Protein AF-A0A7K2QI35-F1 (afdb_monomer)

Structure (mmCIF, N/CA/C/O backbone):
data_AF-A0A7K2QI35-F1
#
_entry.id   AF-A0A7K2QI35-F1
#
loop_
_atom_site.group_PDB
_atom_site.id
_atom_site.type_symbol
_atom_site.label_atom_id
_atom_site.label_alt_id
_atom_site.label_comp_id
_atom_site.label_asym_id
_atom_site.label_entity_id
_atom_site.label_seq_id
_atom_site.pdbx_PDB_ins_code
_atom_site.Cartn_x
_atom_site.Cartn_y
_atom_site.Cartn_z
_atom_site.occupancy
_atom_site.B_iso_or_equiv
_atom_site.auth_seq_id
_atom_site.auth_comp_id
_atom_site.auth_asym_id
_atom_site.auth_atom_id
_atom_site.pdbx_PDB_model_num
ATOM 1 N N . ARG A 1 1 ? -17.166 5.930 4.958 1.00 72.56 1 ARG A N 1
ATOM 2 C CA . ARG A 1 1 ? -16.180 5.174 4.146 1.00 72.56 1 ARG A CA 1
ATOM 3 C C . ARG A 1 1 ? -14.847 5.907 4.261 1.00 72.56 1 ARG A C 1
ATOM 5 O O . ARG A 1 1 ? -14.877 7.123 4.135 1.00 72.56 1 ARG A O 1
ATOM 12 N N . GLY A 1 2 ? -13.753 5.217 4.594 1.00 95.38 2 GLY A N 1
ATOM 13 C CA . GLY A 1 2 ? -12.431 5.829 4.819 1.00 95.38 2 GLY A CA 1
ATOM 14 C C . GLY A 1 2 ? -11.487 5.692 3.622 1.00 95.38 2 GLY A C 1
ATOM 15 O O . GLY A 1 2 ? -11.818 5.022 2.645 1.00 95.38 2 GLY A O 1
ATOM 16 N N . VAL A 1 3 ? -10.321 6.324 3.708 1.00 98.38 3 VAL A N 1
ATOM 17 C CA . VAL A 1 3 ? -9.227 6.253 2.734 1.00 98.38 3 VAL A CA 1
ATOM 18 C C . VAL A 1 3 ? -8.232 5.182 3.171 1.00 98.38 3 VAL A C 1
ATOM 20 O O . VAL A 1 3 ? -7.766 5.218 4.309 1.00 98.38 3 VAL A O 1
ATOM 23 N N . VAL A 1 4 ? -7.880 4.262 2.274 1.00 98.50 4 VAL A N 1
ATOM 24 C CA . VAL A 1 4 ? -6.802 3.287 2.506 1.00 98.50 4 VAL A CA 1
ATOM 25 C 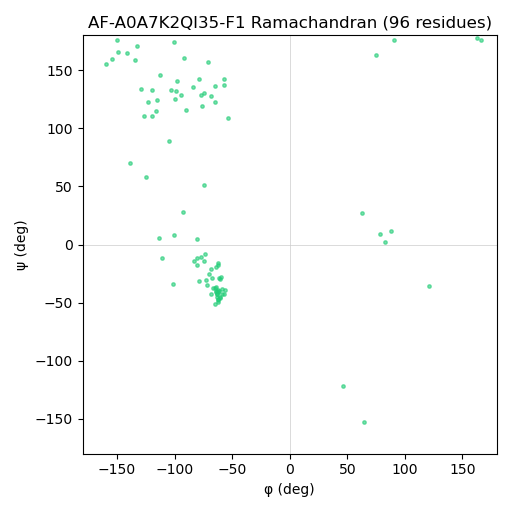C . VAL A 1 4 ? -5.535 3.766 1.804 1.00 98.50 4 VAL A C 1
ATOM 27 O O . VAL A 1 4 ? -5.556 4.039 0.603 1.00 98.50 4 VAL A O 1
ATOM 30 N N . GLY A 1 5 ? -4.444 3.882 2.555 1.00 98.62 5 GLY A N 1
ATOM 31 C CA . GLY A 1 5 ? -3.109 4.129 2.027 1.00 98.62 5 GLY A CA 1
ATOM 32 C C . GLY A 1 5 ? -2.443 2.833 1.587 1.00 98.62 5 GLY A C 1
ATOM 33 O O . GLY A 1 5 ? -2.490 1.847 2.312 1.00 98.62 5 GLY A O 1
ATOM 34 N N . ILE A 1 6 ? -1.812 2.828 0.418 1.00 98.62 6 ILE A N 1
ATOM 35 C CA . ILE A 1 6 ? -1.082 1.687 -0.133 1.00 98.62 6 ILE A CA 1
ATOM 36 C C . ILE A 1 6 ? 0.374 2.095 -0.328 1.00 98.62 6 ILE A C 1
ATOM 38 O O . ILE A 1 6 ? 0.683 2.898 -1.210 1.00 98.62 6 ILE A O 1
ATOM 42 N N . LEU A 1 7 ? 1.258 1.515 0.477 1.00 98.44 7 LEU A N 1
ATOM 43 C CA . LEU A 1 7 ? 2.706 1.616 0.358 1.00 98.44 7 LEU A CA 1
ATOM 44 C C . LEU A 1 7 ? 3.228 0.293 -0.216 1.00 98.44 7 LEU A C 1
ATOM 46 O O . LEU A 1 7 ? 3.510 -0.658 0.512 1.00 98.44 7 LEU A O 1
ATOM 50 N N . ALA A 1 8 ? 3.292 0.214 -1.543 1.00 98.31 8 ALA A N 1
ATOM 51 C CA . ALA A 1 8 ? 3.573 -1.030 -2.257 1.00 98.31 8 ALA A CA 1
ATOM 52 C C . ALA A 1 8 ? 4.314 -0.786 -3.577 1.00 98.31 8 ALA A C 1
ATOM 54 O O . ALA A 1 8 ? 4.340 0.322 -4.121 1.00 98.31 8 ALA A O 1
ATOM 55 N N . GLY A 1 9 ? 4.861 -1.862 -4.125 1.00 97.81 9 GLY A N 1
ATOM 56 C CA . GLY A 1 9 ? 5.550 -1.894 -5.400 1.00 97.81 9 GLY A CA 1
ATOM 57 C C . GLY A 1 9 ? 6.947 -1.283 -5.373 1.00 97.81 9 GLY A C 1
ATOM 58 O O . GLY A 1 9 ? 7.343 -0.520 -4.488 1.00 97.81 9 GLY A O 1
ATOM 59 N N . SER A 1 10 ? 7.675 -1.631 -6.422 1.00 96.50 10 SER A N 1
ATOM 60 C CA . SER A 1 10 ? 9.041 -1.219 -6.722 1.00 96.50 10 SER A CA 1
ATOM 61 C C . SER A 1 10 ? 9.221 -1.194 -8.240 1.00 96.50 10 SER A C 1
ATOM 63 O O . SER A 1 10 ? 8.323 -1.594 -8.983 1.00 96.50 10 SER A O 1
ATOM 65 N N . VAL A 1 11 ? 10.392 -0.761 -8.709 1.00 93.69 11 VAL A N 1
ATOM 66 C CA . VAL A 1 11 ? 10.747 -0.833 -10.137 1.00 93.69 11 VAL A CA 1
ATOM 67 C C . VAL A 1 11 ? 10.698 -2.277 -10.651 1.00 93.69 11 VAL A C 1
ATOM 69 O O . VAL A 1 11 ? 10.247 -2.514 -11.766 1.00 93.69 11 VAL A O 1
ATOM 72 N N . GLN A 1 12 ? 11.126 -3.246 -9.834 1.00 95.75 12 GLN A N 1
ATOM 73 C CA . GLN A 1 12 ? 11.138 -4.668 -10.197 1.00 95.75 12 GLN A CA 1
ATOM 74 C C . GLN A 1 12 ? 9.755 -5.320 -10.074 1.00 95.75 12 GLN A C 1
ATOM 76 O O . GLN A 1 12 ? 9.433 -6.221 -10.845 1.00 95.75 12 GLN A O 1
ATOM 81 N N . TYR A 1 13 ? 8.921 -4.850 -9.139 1.00 96.81 13 TYR A N 1
ATOM 82 C CA . TYR A 1 13 ? 7.612 -5.439 -8.844 1.00 96.81 13 TYR A CA 1
ATOM 83 C C . TYR A 1 13 ? 6.459 -4.418 -8.942 1.00 96.81 13 TYR A C 1
ATOM 85 O O . TYR A 1 13 ? 5.711 -4.237 -7.976 1.00 96.81 13 TYR A O 1
ATOM 93 N N . PRO A 1 14 ? 6.246 -3.749 -10.093 1.00 97.38 14 PRO A N 1
ATOM 94 C CA . P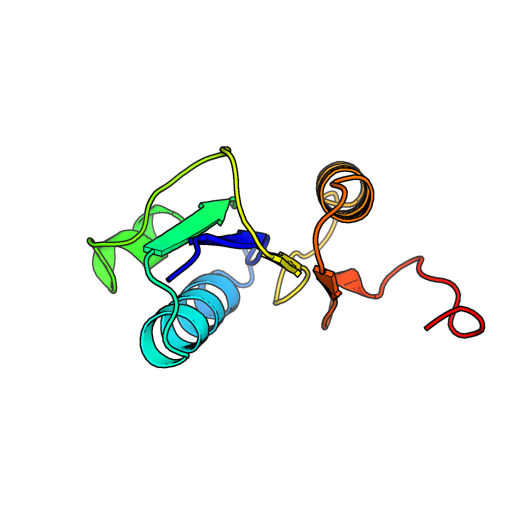RO A 1 14 ? 5.177 -2.756 -10.232 1.00 97.38 14 PRO A CA 1
ATOM 95 C C . PRO A 1 14 ? 3.779 -3.389 -10.158 1.00 97.38 14 PRO A C 1
ATOM 97 O O . PRO A 1 14 ? 2.833 -2.765 -9.679 1.00 97.38 14 PRO A O 1
ATOM 100 N N . GLY A 1 15 ? 3.643 -4.657 -10.566 1.00 98.38 15 GLY A N 1
ATOM 101 C CA . GLY A 1 15 ? 2.379 -5.395 -10.500 1.00 98.38 15 GLY A CA 1
ATOM 102 C C . GLY A 1 15 ? 1.834 -5.558 -9.078 1.00 98.38 15 GLY A C 1
ATOM 103 O O . GLY A 1 15 ? 0.619 -5.579 -8.898 1.00 98.38 15 GLY A O 1
ATOM 104 N N . ALA A 1 16 ? 2.703 -5.594 -8.061 1.00 98.44 16 ALA A N 1
ATOM 105 C CA . ALA A 1 16 ? 2.278 -5.692 -6.666 1.00 98.44 16 ALA A CA 1
ATOM 106 C C . ALA A 1 16 ? 1.479 -4.454 -6.223 1.00 98.44 16 ALA A C 1
ATOM 108 O O . ALA A 1 16 ? 0.441 -4.590 -5.578 1.00 98.44 16 ALA A O 1
ATOM 109 N N . ALA A 1 17 ? 1.900 -3.257 -6.648 1.00 98.44 17 ALA A N 1
ATOM 110 C CA . ALA A 1 17 ? 1.152 -2.025 -6.407 1.00 98.44 17 ALA A CA 1
ATOM 111 C C . ALA A 1 17 ? -0.225 -2.054 -7.080 1.00 98.44 17 ALA A C 1
ATOM 113 O O . ALA A 1 17 ? -1.232 -1.755 -6.441 1.00 98.44 17 ALA A O 1
ATOM 114 N N . VAL A 1 18 ? -0.277 -2.466 -8.351 1.00 98.75 18 VAL A N 1
ATOM 115 C CA . VAL A 1 18 ? -1.528 -2.551 -9.120 1.00 98.75 18 VAL A CA 1
ATOM 116 C C . VAL A 1 18 ? -2.512 -3.517 -8.454 1.00 98.75 18 VAL A C 1
ATOM 118 O O . VAL A 1 18 ? -3.684 -3.183 -8.294 1.00 98.75 18 VAL A O 1
ATOM 121 N N . LEU A 1 19 ? -2.047 -4.691 -8.021 1.00 98.62 19 LEU A N 1
ATOM 122 C CA . LEU A 1 19 ? -2.884 -5.691 -7.352 1.00 98.62 19 LEU A CA 1
ATOM 123 C C . LEU A 1 19 ? -3.355 -5.231 -5.966 1.00 98.62 19 LEU A C 1
ATOM 125 O O . LEU A 1 19 ? -4.533 -5.400 -5.646 1.00 98.62 19 LEU A O 1
ATOM 129 N N . ALA A 1 20 ? -2.481 -4.612 -5.168 1.00 98.56 20 ALA A N 1
ATOM 130 C CA . ALA A 1 20 ? -2.842 -4.091 -3.849 1.00 98.56 20 ALA A CA 1
ATOM 131 C C . ALA A 1 20 ? -3.904 -2.981 -3.949 1.00 98.56 20 ALA A C 1
ATOM 133 O O . ALA A 1 20 ? -4.911 -3.014 -3.239 1.00 98.56 20 ALA A O 1
ATOM 134 N N . VAL A 1 21 ? -3.732 -2.043 -4.889 1.00 98.69 21 VAL A N 1
ATOM 135 C CA . VAL A 1 21 ? -4.725 -0.996 -5.180 1.00 98.69 21 VAL A CA 1
ATOM 136 C C . VAL A 1 21 ? -6.048 -1.609 -5.639 1.00 98.69 21 VAL A C 1
ATOM 138 O O . VAL A 1 21 ? -7.104 -1.245 -5.120 1.00 98.69 21 VAL A O 1
ATOM 141 N N . ALA A 1 22 ? -6.008 -2.587 -6.549 1.00 98.56 22 ALA A N 1
ATOM 142 C CA . ALA A 1 22 ? -7.202 -3.291 -7.013 1.00 98.56 22 ALA A CA 1
ATOM 143 C C . ALA A 1 22 ? -7.981 -3.951 -5.867 1.00 98.56 22 ALA A C 1
ATOM 145 O O . ALA A 1 22 ? -9.213 -3.898 -5.838 1.00 98.56 22 ALA A O 1
ATOM 146 N N . GLY A 1 23 ? -7.263 -4.590 -4.938 1.00 98.12 23 GLY A N 1
ATOM 147 C CA . GLY A 1 23 ? -7.836 -5.209 -3.748 1.00 98.12 23 GLY A CA 1
ATOM 148 C C . GLY A 1 23 ? -8.521 -4.180 -2.854 1.00 98.12 23 GLY A C 1
ATOM 149 O O . GLY A 1 23 ? -9.688 -4.352 -2.509 1.00 98.12 23 GLY A O 1
ATOM 150 N N . ALA A 1 24 ? -7.845 -3.070 -2.550 1.00 97.88 24 ALA A N 1
ATOM 151 C CA . ALA A 1 24 ? -8.393 -2.012 -1.703 1.00 97.88 24 ALA A CA 1
ATOM 152 C C . ALA A 1 24 ? -9.631 -1.330 -2.316 1.00 97.88 24 ALA A C 1
ATOM 154 O O . ALA A 1 24 ? -10.616 -1.103 -1.610 1.00 97.88 24 ALA A O 1
ATOM 155 N N . LEU A 1 25 ? -9.624 -1.072 -3.630 1.00 97.62 25 LEU A N 1
ATOM 156 C CA . LEU A 1 25 ? -10.773 -0.504 -4.347 1.00 97.62 25 LEU A CA 1
ATOM 157 C C . LEU A 1 25 ? -11.996 -1.431 -4.294 1.00 97.62 25 LEU A C 1
ATOM 159 O O . LEU A 1 25 ? -13.122 -0.972 -4.116 1.00 97.62 25 LEU A O 1
ATOM 163 N N . ARG A 1 26 ? -11.784 -2.748 -4.398 1.00 97.12 26 ARG A N 1
ATOM 164 C CA . ARG A 1 26 ? -12.860 -3.750 -4.298 1.00 97.12 26 ARG A CA 1
ATOM 165 C C . ARG A 1 26 ? -13.258 -4.069 -2.854 1.00 97.12 26 ARG A C 1
ATOM 167 O O . ARG A 1 26 ? -14.348 -4.584 -2.634 1.00 97.12 26 ARG A O 1
ATOM 174 N N . GLY A 1 27 ? -12.409 -3.738 -1.883 1.00 94.12 27 GLY A N 1
ATOM 175 C CA . GLY A 1 27 ? -12.607 -3.991 -0.452 1.00 94.12 27 GLY A CA 1
ATOM 176 C C . GLY A 1 27 ? -13.521 -2.994 0.268 1.00 94.12 27 GLY A C 1
ATOM 177 O O . GLY A 1 27 ? -13.668 -3.074 1.484 1.00 94.12 27 GLY A O 1
ATOM 178 N N . GLY A 1 28 ? -14.136 -2.045 -0.445 1.00 91.00 28 GLY A N 1
ATOM 179 C CA . GLY A 1 28 ? -15.099 -1.097 0.129 1.00 91.00 28 GLY A CA 1
ATOM 180 C C . GLY A 1 28 ? -14.488 0.187 0.704 1.00 91.00 28 GLY A C 1
ATOM 181 O O . GLY A 1 28 ? -15.195 0.950 1.377 1.00 91.00 28 GLY A O 1
ATOM 182 N N . ALA A 1 29 ? -13.206 0.456 0.428 1.00 95.44 29 ALA A N 1
ATOM 183 C CA . ALA A 1 29 ? -12.595 1.751 0.711 1.00 95.44 29 ALA A CA 1
ATOM 184 C C . ALA A 1 29 ? -13.365 2.878 -0.002 1.00 95.44 29 ALA A C 1
ATOM 186 O O . ALA A 1 29 ? -13.841 2.721 -1.123 1.00 95.44 29 ALA A O 1
ATOM 187 N N . GLY A 1 30 ? -13.506 4.032 0.655 1.00 96.81 30 GLY A N 1
ATOM 188 C CA . GLY A 1 30 ? -14.110 5.218 0.038 1.00 96.81 30 GLY A CA 1
ATOM 189 C C . GLY A 1 30 ? -13.190 5.871 -0.990 1.00 96.81 30 GLY A C 1
ATOM 190 O O . GLY A 1 30 ? -13.671 6.444 -1.960 1.00 96.81 30 GLY A O 1
ATOM 191 N N . ALA A 1 31 ? -11.880 5.764 -0.770 1.00 98.19 31 ALA A N 1
ATOM 192 C CA . ALA A 1 31 ? -10.837 6.113 -1.723 1.00 98.19 31 ALA A CA 1
ATOM 193 C C . ALA A 1 31 ? -9.573 5.299 -1.422 1.00 98.19 31 ALA A C 1
ATOM 195 O O . ALA A 1 31 ? -9.375 4.830 -0.296 1.00 98.19 31 ALA A O 1
ATOM 196 N N . VAL A 1 32 ? -8.699 5.176 -2.416 1.00 98.69 32 VAL A N 1
ATOM 197 C CA . VAL A 1 32 ? -7.385 4.545 -2.272 1.00 98.69 32 VAL A CA 1
ATOM 198 C C . VAL A 1 32 ? -6.313 5.570 -2.600 1.00 98.69 32 VAL A C 1
ATOM 200 O O . VAL A 1 32 ? -6.414 6.289 -3.595 1.00 98.69 32 VAL A O 1
ATOM 203 N N . ARG A 1 33 ? -5.300 5.654 -1.738 1.00 98.56 33 ARG A N 1
ATOM 204 C CA . ARG A 1 33 ? -4.147 6.537 -1.893 1.00 98.56 33 ARG A CA 1
ATOM 205 C C . ARG A 1 33 ? -2.886 5.704 -2.054 1.00 98.56 33 ARG A C 1
ATOM 207 O O . ARG A 1 33 ? -2.494 5.011 -1.126 1.00 98.56 33 ARG A O 1
ATOM 214 N N . TYR A 1 34 ? -2.248 5.782 -3.211 1.00 98.69 34 TYR A N 1
ATOM 215 C CA . TYR A 1 34 ? -1.040 5.033 -3.525 1.00 98.69 34 TYR A CA 1
ATOM 216 C C . TYR A 1 34 ? 0.226 5.878 -3.335 1.00 98.69 34 TYR A C 1
ATOM 218 O O . TYR A 1 34 ? 0.324 7.009 -3.818 1.00 98.69 34 TYR A O 1
ATOM 226 N N . VAL A 1 35 ? 1.213 5.296 -2.650 1.00 97.81 35 VAL A N 1
ATOM 227 C CA . VAL A 1 35 ? 2.550 5.851 -2.432 1.00 97.81 35 VAL A CA 1
ATOM 228 C C . VAL A 1 35 ? 3.581 4.819 -2.881 1.00 97.81 35 VAL A C 1
ATOM 230 O O . VAL A 1 35 ? 3.769 3.778 -2.254 1.00 97.81 35 VAL A O 1
ATOM 233 N N . GLY A 1 36 ? 4.274 5.105 -3.976 1.00 96.19 36 GLY A N 1
ATOM 234 C CA . GLY A 1 36 ? 5.340 4.248 -4.476 1.00 96.19 36 GLY A CA 1
ATOM 235 C C . GLY A 1 36 ? 5.691 4.540 -5.933 1.00 96.19 36 GLY A C 1
ATOM 236 O O . GLY A 1 36 ? 5.073 5.399 -6.565 1.00 96.19 36 GLY A O 1
ATOM 237 N N . PRO A 1 37 ? 6.695 3.836 -6.474 1.00 96.31 37 PRO A N 1
ATOM 238 C CA . PRO A 1 37 ? 7.269 4.148 -7.781 1.00 96.31 37 PRO A CA 1
ATOM 239 C C . PRO A 1 37 ? 6.408 3.692 -8.968 1.00 96.31 37 PRO A C 1
ATOM 241 O O . PRO A 1 37 ? 6.688 4.076 -10.095 1.00 96.31 37 PRO A O 1
ATOM 244 N N . ALA A 1 38 ? 5.363 2.887 -8.752 1.00 97.50 38 ALA A N 1
ATOM 245 C CA . ALA A 1 38 ? 4.536 2.326 -9.823 1.00 97.50 38 ALA A CA 1
ATOM 246 C C . ALA A 1 38 ? 3.294 3.183 -10.147 1.00 97.50 38 ALA A C 1
ATOM 248 O O . ALA A 1 38 ? 2.271 2.647 -10.574 1.00 97.50 38 ALA A O 1
ATOM 249 N N . ALA A 1 39 ? 3.357 4.502 -9.922 1.00 98.00 39 ALA A N 1
ATOM 250 C CA . ALA A 1 39 ? 2.203 5.397 -10.043 1.00 98.00 39 ALA A CA 1
ATOM 251 C C . ALA A 1 39 ? 1.584 5.370 -11.449 1.00 98.00 39 ALA A C 1
ATOM 253 O O . ALA A 1 39 ? 0.367 5.255 -11.568 1.00 98.00 39 ALA A O 1
ATOM 254 N N . ASP A 1 40 ? 2.407 5.374 -12.500 1.00 98.12 40 ASP A N 1
ATOM 255 C CA . ASP A 1 40 ? 1.929 5.324 -13.887 1.00 98.12 40 ASP A CA 1
ATOM 256 C C . ASP A 1 40 ? 1.186 4.016 -14.189 1.00 98.12 40 ASP A C 1
ATOM 258 O O . ASP A 1 40 ? 0.112 4.027 -14.787 1.00 98.12 40 ASP A O 1
ATOM 262 N N . ALA A 1 41 ? 1.712 2.880 -13.717 1.00 98.38 41 ALA A N 1
ATOM 263 C CA . ALA A 1 41 ? 1.072 1.576 -13.889 1.00 98.38 41 ALA A CA 1
ATOM 264 C C . ALA A 1 41 ? -0.255 1.480 -13.117 1.00 98.38 41 ALA A C 1
ATOM 266 O O . ALA A 1 41 ? -1.224 0.898 -13.609 1.00 98.38 41 ALA A O 1
ATOM 267 N N . VAL A 1 42 ? -0.312 2.072 -11.920 1.00 98.75 42 VAL A N 1
AT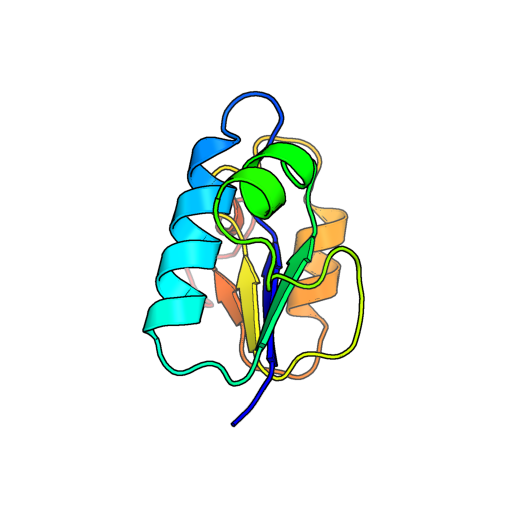OM 268 C CA . VAL A 1 42 ? -1.538 2.170 -11.122 1.00 98.75 42 VAL A CA 1
ATOM 269 C C . VAL A 1 42 ? -2.573 3.038 -11.836 1.00 98.75 42 VAL A C 1
ATOM 271 O O . VAL A 1 42 ? -3.692 2.575 -12.044 1.00 98.75 42 VAL A O 1
ATOM 274 N N . LEU A 1 43 ? -2.209 4.247 -12.270 1.00 98.69 43 LEU A N 1
ATOM 275 C CA . LEU A 1 43 ? -3.122 5.177 -12.944 1.00 98.69 43 LEU A CA 1
ATOM 276 C C . LEU A 1 43 ? -3.624 4.646 -14.287 1.00 98.69 43 LEU A C 1
ATOM 278 O O . LEU A 1 43 ? -4.793 4.833 -14.615 1.00 98.69 43 LEU A O 1
ATOM 282 N N . ALA A 1 44 ? -2.780 3.936 -15.038 1.00 98.56 44 ALA A N 1
ATOM 283 C CA . ALA A 1 44 ? -3.180 3.310 -16.294 1.00 98.56 44 ALA A CA 1
ATOM 284 C C . ALA A 1 44 ? -4.314 2.285 -16.108 1.00 98.56 44 ALA A C 1
ATOM 286 O O . ALA A 1 44 ? -5.115 2.078 -17.020 1.00 98.56 44 ALA A O 1
ATOM 287 N N . ARG A 1 45 ? -4.399 1.636 -14.936 1.00 98.56 45 ARG A N 1
ATOM 288 C CA . ARG A 1 45 ? -5.413 0.611 -14.649 1.00 98.56 45 ARG A CA 1
ATOM 289 C C . ARG A 1 45 ? -6.579 1.107 -13.790 1.00 98.56 45 ARG A C 1
ATOM 291 O O . ARG A 1 45 ? -7.690 0.596 -13.975 1.00 98.56 45 ARG A O 1
ATOM 298 N N . TYR A 1 46 ? -6.302 2.029 -12.871 1.00 98.56 46 TYR A N 1
ATOM 299 C CA . TYR A 1 46 ? -7.186 2.541 -11.819 1.00 98.56 46 TYR A CA 1
ATOM 300 C C . TYR A 1 46 ? -7.024 4.069 -11.675 1.00 98.56 46 TYR A C 1
ATOM 302 O O . TYR A 1 46 ? -6.442 4.541 -10.687 1.00 98.56 46 TYR A O 1
ATOM 310 N N . PRO A 1 47 ? -7.494 4.855 -12.663 1.00 98.38 47 PRO A N 1
ATOM 311 C CA . PRO A 1 47 ? -7.321 6.310 -12.697 1.00 98.38 47 PRO A CA 1
ATOM 312 C C . PRO A 1 47 ? -7.992 7.057 -11.530 1.00 98.38 47 PRO A C 1
ATOM 314 O O . PRO A 1 47 ? -7.665 8.210 -11.272 1.00 98.38 47 PRO A O 1
ATOM 317 N N . GLU A 1 48 ? -8.907 6.418 -10.800 1.00 98.25 48 GLU A N 1
ATOM 318 C CA . GLU A 1 48 ? -9.537 6.944 -9.584 1.00 98.25 48 GLU A CA 1
ATOM 319 C C . GLU A 1 48 ? -8.610 6.952 -8.351 1.00 98.25 48 GLU A C 1
ATOM 321 O O . GLU A 1 48 ? -8.973 7.489 -7.301 1.00 98.25 48 GLU A O 1
ATOM 326 N N . THR A 1 49 ? -7.421 6.349 -8.452 1.00 98.69 49 THR A N 1
ATOM 327 C CA . THR A 1 49 ? -6.463 6.250 -7.344 1.00 98.69 49 THR A CA 1
ATOM 328 C C . THR A 1 49 ? -5.771 7.586 -7.092 1.00 98.69 49 THR A C 1
ATOM 330 O O . THR A 1 49 ? -5.202 8.197 -7.993 1.00 98.69 49 THR A O 1
ATOM 333 N N . LEU A 1 50 ? -5.745 8.021 -5.833 1.00 98.62 50 LEU A N 1
ATOM 334 C CA . LEU A 1 50 ? -5.020 9.222 -5.426 1.00 98.62 50 LEU A CA 1
ATOM 3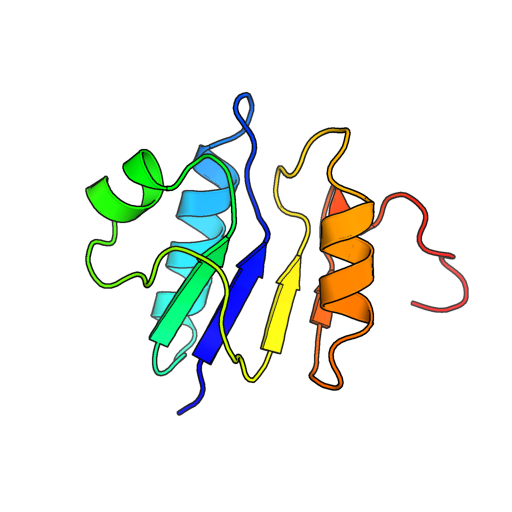35 C C . LEU A 1 50 ? -3.521 8.913 -5.353 1.00 98.62 50 LEU A C 1
ATOM 337 O O . LEU A 1 50 ? -3.128 7.973 -4.669 1.00 98.62 50 LEU A O 1
ATOM 341 N N . ILE A 1 51 ? -2.675 9.717 -5.995 1.00 98.44 51 ILE A N 1
ATOM 342 C CA . ILE A 1 51 ? -1.218 9.527 -5.957 1.00 98.44 51 ILE A CA 1
ATOM 343 C C . ILE A 1 51 ? -0.578 10.438 -4.908 1.00 98.44 51 ILE A C 1
ATOM 345 O O . ILE A 1 51 ? -0.963 11.597 -4.737 1.00 98.44 51 ILE A O 1
ATOM 349 N N . GLY A 1 52 ? 0.419 9.904 -4.205 1.00 96.38 52 GLY A N 1
ATOM 350 C CA . GLY A 1 52 ? 1.235 10.637 -3.245 1.00 96.38 52 GLY A CA 1
ATOM 351 C C . GLY A 1 52 ? 0.687 10.602 -1.821 1.00 96.38 52 GLY A C 1
ATOM 352 O O . GLY A 1 52 ? -0.378 10.051 -1.537 1.00 96.38 52 GLY A O 1
ATOM 353 N N . ARG A 1 53 ? 1.446 11.191 -0.896 1.00 94.06 53 ARG A N 1
ATOM 354 C CA . ARG A 1 53 ? 1.164 11.153 0.546 1.00 94.06 53 ARG A CA 1
ATOM 355 C C . ARG A 1 53 ? -0.055 11.992 0.933 1.00 94.06 53 ARG A C 1
ATOM 357 O O . ARG A 1 53 ? -0.461 12.905 0.219 1.00 94.06 53 ARG A O 1
ATOM 364 N N . GLY A 1 54 ? -0.654 11.660 2.072 1.00 94.94 54 GLY A N 1
ATOM 365 C CA . GLY A 1 54 ? -1.827 12.340 2.614 1.00 94.94 54 GLY A CA 1
ATOM 366 C C . GLY A 1 54 ? -2.478 11.528 3.730 1.00 94.94 54 GLY A C 1
ATOM 367 O O . GLY A 1 54 ? -2.060 10.407 4.002 1.00 94.94 54 GLY A O 1
ATOM 368 N N . ARG A 1 55 ? -3.509 12.093 4.366 1.00 96.19 55 ARG A N 1
ATOM 369 C CA . ARG A 1 55 ? -4.225 11.427 5.464 1.00 96.19 55 ARG A CA 1
ATOM 370 C C . ARG A 1 55 ? -4.942 10.166 4.983 1.00 96.19 55 ARG A C 1
ATOM 372 O O . ARG A 1 55 ? -5.630 10.203 3.960 1.00 96.19 55 ARG A O 1
ATOM 379 N N . VAL A 1 56 ? -4.844 9.101 5.773 1.00 98.31 56 VAL A N 1
ATOM 380 C CA . VAL A 1 56 ? -5.551 7.832 5.562 1.00 98.31 56 VAL A CA 1
ATOM 381 C C . VAL A 1 56 ? -6.209 7.361 6.863 1.00 98.31 56 VAL A C 1
ATOM 383 O O . VAL A 1 56 ? -6.058 7.991 7.908 1.00 98.31 56 VAL A O 1
ATOM 386 N N . GLN A 1 57 ? -7.035 6.320 6.786 1.00 98.06 57 GLN A N 1
ATOM 387 C CA . GLN A 1 57 ? -7.671 5.671 7.941 1.00 98.06 57 GLN A CA 1
ATOM 388 C C . GLN A 1 57 ? -7.133 4.260 8.188 1.00 98.06 57 GLN A C 1
ATOM 390 O O . GLN A 1 57 ? -7.438 3.678 9.222 1.00 98.06 57 GLN A O 1
ATOM 395 N N . ALA A 1 58 ? -6.374 3.715 7.242 1.00 98.19 58 ALA A N 1
ATOM 396 C CA . ALA A 1 58 ? -5.609 2.489 7.390 1.00 98.19 58 ALA A CA 1
ATOM 397 C C . ALA A 1 58 ? -4.501 2.459 6.333 1.00 98.19 58 ALA A C 1
ATOM 399 O O . ALA A 1 58 ? -4.653 3.063 5.264 1.00 98.19 58 ALA A O 1
ATOM 400 N N . TRP A 1 59 ? -3.435 1.716 6.608 1.00 98.38 59 TRP A N 1
ATOM 401 C CA . TRP A 1 59 ? -2.351 1.448 5.667 1.00 98.38 59 TRP A CA 1
ATOM 402 C C . TRP A 1 59 ? -2.307 -0.027 5.268 1.00 98.38 59 TRP A C 1
ATOM 404 O O . TRP A 1 59 ? -2.562 -0.908 6.084 1.00 98.38 59 TRP A O 1
ATOM 414 N N . VAL A 1 60 ? -1.926 -0.292 4.022 1.00 98.31 60 VAL A N 1
ATOM 415 C CA . VAL A 1 60 ? -1.373 -1.572 3.570 1.00 98.31 60 VAL A CA 1
ATOM 416 C C . VAL A 1 60 ? 0.058 -1.308 3.138 1.00 98.31 60 VAL A C 1
ATOM 418 O O . VAL A 1 60 ? 0.299 -0.448 2.287 1.00 98.31 60 VAL A O 1
ATOM 421 N N . VAL A 1 61 ? 1.002 -2.033 3.721 1.00 98.00 61 VAL A N 1
ATOM 422 C CA . VAL A 1 61 ? 2.434 -1.809 3.538 1.00 98.00 61 VAL A CA 1
ATOM 423 C C . VAL A 1 61 ? 3.107 -3.115 3.164 1.00 98.00 61 VAL A C 1
ATOM 425 O O . VAL A 1 61 ? 2.880 -4.131 3.816 1.00 98.00 61 VAL A O 1
ATOM 428 N N . GLY A 1 62 ? 3.972 -3.083 2.151 1.00 97.19 62 GLY A N 1
ATOM 429 C CA . GLY A 1 62 ? 4.906 -4.183 1.917 1.00 97.19 62 GLY A CA 1
ATOM 430 C C . GLY A 1 62 ? 4.852 -4.908 0.575 1.00 97.19 62 GLY A C 1
ATOM 431 O O . GLY A 1 62 ? 5.931 -5.242 0.086 1.00 97.19 62 GLY A O 1
ATOM 432 N N . PRO A 1 63 ? 3.694 -5.128 -0.081 1.00 98.06 63 PRO A N 1
ATOM 433 C CA . PRO A 1 63 ? 3.647 -5.914 -1.313 1.00 98.06 63 PRO A CA 1
ATOM 434 C C . PRO A 1 63 ? 4.619 -5.404 -2.386 1.00 98.06 63 PRO A C 1
ATOM 436 O O . PRO A 1 63 ? 4.415 -4.339 -2.966 1.00 98.06 63 PRO A O 1
ATOM 439 N N . GLY A 1 64 ? 5.685 -6.163 -2.652 1.00 97.38 64 GLY A N 1
ATOM 440 C CA . GLY A 1 64 ? 6.703 -5.846 -3.656 1.00 97.38 64 GLY A CA 1
ATOM 441 C C . GLY A 1 64 ? 7.496 -4.556 -3.417 1.00 97.38 64 GLY A C 1
ATOM 442 O O . GLY A 1 64 ? 7.932 -3.953 -4.402 1.00 97.38 64 G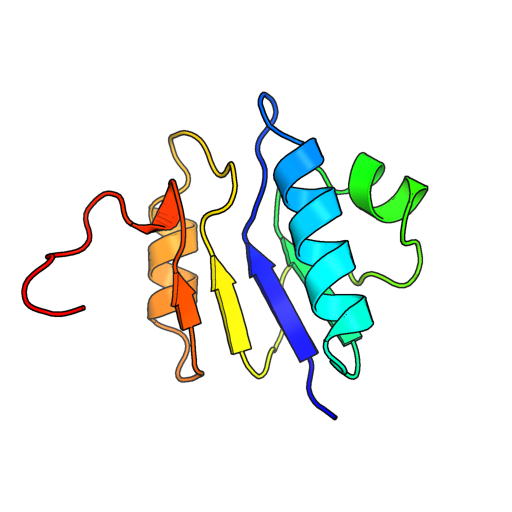LY A O 1
ATOM 443 N N . LEU A 1 65 ? 7.663 -4.101 -2.166 1.00 95.44 65 LEU A N 1
ATOM 444 C CA . LEU A 1 65 ? 8.434 -2.888 -1.846 1.00 95.44 65 LEU A CA 1
ATOM 445 C C . LEU A 1 65 ? 9.897 -2.951 -2.294 1.00 95.44 65 LEU A C 1
ATOM 447 O O . LEU A 1 65 ? 10.473 -1.900 -2.585 1.00 95.44 65 LEU A O 1
ATOM 451 N N . GLY A 1 66 ? 10.486 -4.147 -2.367 1.00 92.62 66 GLY A N 1
ATOM 452 C CA . GLY A 1 66 ? 11.916 -4.308 -2.605 1.00 92.62 66 GLY A CA 1
ATOM 453 C C . GLY A 1 66 ? 12.769 -3.731 -1.468 1.00 92.62 66 GLY A C 1
ATOM 454 O O . GLY A 1 66 ? 12.348 -3.666 -0.314 1.00 92.62 66 GLY A O 1
ATOM 455 N N . GLU A 1 67 ? 13.992 -3.321 -1.799 1.00 89.50 67 GLU A N 1
ATOM 456 C CA . GLU A 1 67 ? 14.965 -2.794 -0.833 1.00 89.50 67 GLU A CA 1
ATOM 457 C C . GLU A 1 67 ? 14.892 -1.264 -0.686 1.00 89.50 67 GLU A C 1
ATOM 459 O O . GLU A 1 67 ? 14.397 -0.552 -1.560 1.00 89.50 67 GLU A O 1
ATOM 464 N N . GLY A 1 68 ? 15.431 -0.734 0.418 1.00 89.69 68 GLY A N 1
ATOM 465 C CA . GLY A 1 68 ? 15.643 0.711 0.601 1.00 89.69 68 GLY A CA 1
ATOM 466 C C . GLY A 1 68 ? 14.403 1.529 0.983 1.00 89.69 68 GLY A C 1
ATOM 467 O O . GLY A 1 68 ? 14.470 2.754 1.021 1.00 89.69 68 GLY A O 1
ATOM 468 N N . ARG A 1 69 ? 13.276 0.879 1.297 1.00 91.94 69 ARG A N 1
ATOM 469 C CA . ARG A 1 69 ? 12.005 1.538 1.669 1.00 91.94 69 ARG A CA 1
ATOM 470 C C . ARG A 1 69 ? 11.731 1.566 3.179 1.00 91.94 69 ARG A C 1
ATOM 472 O O . ARG A 1 69 ? 10.650 1.975 3.589 1.00 91.94 69 ARG A O 1
ATOM 479 N N . ALA A 1 70 ? 12.695 1.159 4.008 1.00 91.38 70 ALA A N 1
ATOM 480 C CA . ALA A 1 70 ? 12.515 0.988 5.455 1.00 91.38 70 ALA A CA 1
ATOM 481 C C . ALA A 1 70 ? 12.012 2.255 6.172 1.00 91.38 70 ALA A C 1
ATOM 483 O O . ALA A 1 70 ? 11.149 2.160 7.039 1.00 91.38 70 ALA A O 1
ATOM 484 N N . ALA A 1 71 ? 12.493 3.440 5.780 1.00 92.94 71 ALA A N 1
ATOM 485 C CA . ALA A 1 71 ? 12.033 4.704 6.357 1.00 92.94 71 ALA A CA 1
ATOM 486 C C . ALA A 1 71 ? 10.536 4.950 6.101 1.00 92.94 71 ALA A C 1
ATOM 488 O O . ALA A 1 71 ? 9.811 5.354 7.001 1.00 92.94 71 ALA A O 1
ATOM 489 N N . GLU A 1 72 ? 10.044 4.640 4.900 1.00 94.12 72 GLU A N 1
ATOM 490 C CA . GLU A 1 72 ? 8.630 4.828 4.564 1.00 94.12 72 GLU A CA 1
ATOM 491 C C . GLU A 1 72 ? 7.732 3.813 5.275 1.00 94.12 72 GLU A C 1
ATOM 493 O O . GLU A 1 72 ? 6.623 4.156 5.680 1.00 94.12 72 GLU A O 1
ATOM 498 N N . VAL A 1 73 ? 8.222 2.583 5.468 1.00 94.75 73 VAL A N 1
ATOM 499 C CA . VAL A 1 73 ? 7.547 1.568 6.291 1.00 94.75 73 VAL A CA 1
ATOM 500 C C . VAL A 1 73 ? 7.450 2.049 7.739 1.00 94.75 73 VAL A C 1
ATOM 502 O O . VAL A 1 73 ? 6.365 2.025 8.312 1.00 94.75 73 VAL A O 1
ATOM 505 N N . ALA A 1 74 ? 8.551 2.545 8.313 1.00 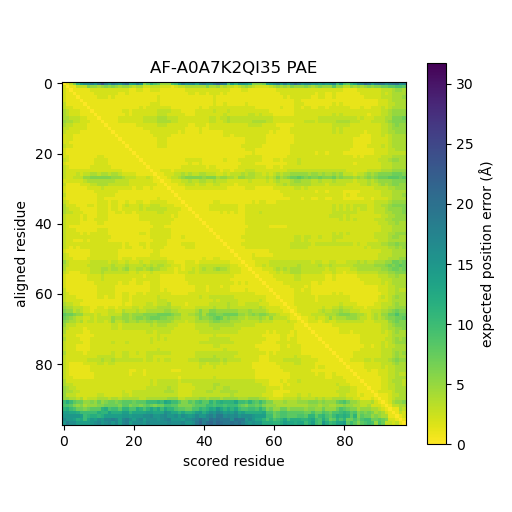94.06 74 ALA A N 1
ATOM 506 C CA . ALA A 1 74 ? 8.576 3.065 9.679 1.00 94.06 74 ALA A CA 1
ATOM 507 C C . ALA A 1 74 ? 7.629 4.261 9.866 1.00 94.06 74 ALA A C 1
ATOM 509 O O . ALA A 1 74 ? 6.922 4.334 10.867 1.00 94.06 74 ALA A O 1
ATOM 510 N N . GLU A 1 75 ? 7.560 5.169 8.892 1.00 94.56 75 GLU A N 1
ATOM 511 C CA . GLU A 1 75 ? 6.605 6.281 8.911 1.00 94.56 75 GLU A CA 1
ATOM 512 C C . GLU A 1 75 ? 5.147 5.807 8.870 1.00 94.56 75 GLU A C 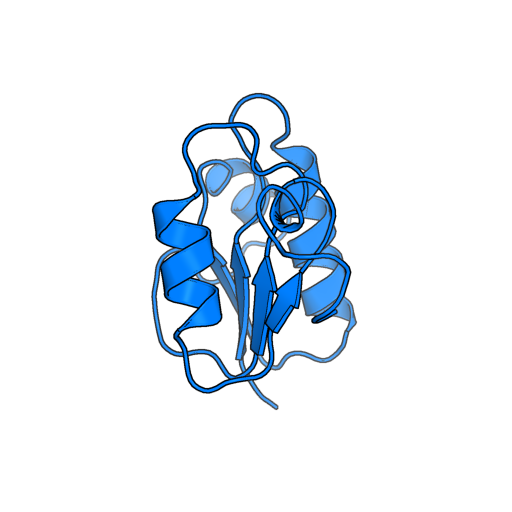1
ATOM 514 O O . GLU A 1 75 ? 4.321 6.339 9.607 1.00 94.56 75 GLU A O 1
ATOM 519 N N . ALA A 1 76 ? 4.821 4.810 8.038 1.00 95.75 76 ALA A N 1
ATOM 520 C CA . ALA A 1 76 ? 3.473 4.245 7.988 1.00 95.75 76 ALA A CA 1
ATOM 521 C C . ALA A 1 76 ? 3.099 3.537 9.303 1.00 95.75 76 ALA A C 1
ATOM 523 O O . ALA A 1 76 ? 1.964 3.658 9.753 1.00 95.75 76 ALA A O 1
ATOM 524 N N . LEU A 1 77 ? 4.053 2.847 9.938 1.00 94.94 77 LEU A N 1
ATOM 525 C CA . LEU A 1 77 ? 3.875 2.192 11.241 1.00 94.94 77 LEU A CA 1
ATOM 526 C C . LEU A 1 77 ? 3.744 3.178 12.410 1.00 94.94 77 LEU A C 1
ATOM 528 O O . LEU A 1 77 ? 3.158 2.833 13.433 1.00 94.94 77 LEU A O 1
ATOM 532 N N . ALA A 1 78 ? 4.287 4.388 12.276 1.00 95.69 78 ALA A N 1
ATOM 533 C CA . ALA A 1 78 ? 4.175 5.439 13.283 1.00 95.69 78 ALA A CA 1
ATOM 534 C C . ALA A 1 78 ? 2.857 6.235 13.194 1.00 95.69 78 ALA A C 1
ATOM 536 O O . ALA A 1 78 ? 2.530 6.980 14.120 1.00 95.69 78 ALA A O 1
ATOM 537 N N . ASP A 1 79 ? 2.106 6.110 12.094 1.00 96.94 79 ASP A N 1
ATOM 538 C CA . ASP A 1 79 ? 0.789 6.733 11.939 1.00 96.94 79 ASP A CA 1
ATOM 539 C C . ASP A 1 79 ? -0.213 6.058 12.901 1.00 96.94 79 ASP A C 1
ATOM 541 O O . ASP A 1 79 ? -0.315 4.830 12.892 1.00 96.94 79 ASP A O 1
ATOM 545 N N . PRO A 1 80 ? -0.962 6.802 13.744 1.00 96.88 80 PRO A N 1
ATOM 546 C CA . PRO A 1 80 ? -1.899 6.232 14.719 1.00 96.88 80 PRO A CA 1
ATOM 547 C C . PRO A 1 80 ? -3.197 5.703 14.075 1.00 96.88 80 PRO A C 1
ATOM 549 O O . PRO A 1 80 ? -4.309 6.039 14.491 1.00 96.88 80 PRO A O 1
ATOM 552 N N . VAL A 1 81 ? -3.068 4.866 13.049 1.00 97.69 81 VAL A N 1
ATOM 553 C CA . VAL A 1 81 ? -4.146 4.17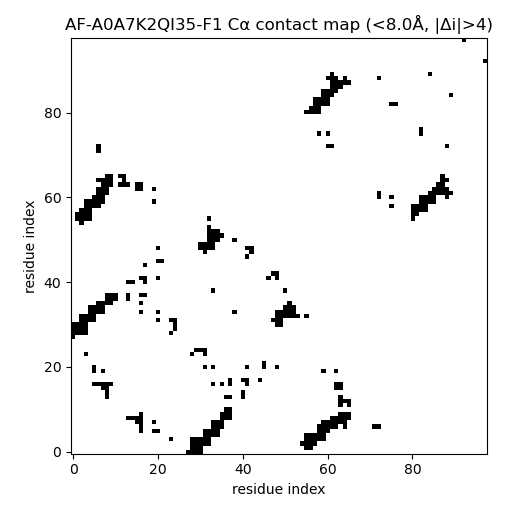3 12.339 1.00 97.69 81 VAL A CA 1
ATOM 554 C C . VAL A 1 81 ? -3.766 2.702 12.138 1.00 97.69 81 VAL A C 1
ATOM 556 O O . VAL A 1 81 ? -2.585 2.367 12.169 1.00 97.69 81 VAL A O 1
ATOM 559 N N . PRO A 1 82 ? -4.728 1.791 11.913 1.00 97.75 82 PRO A N 1
ATOM 560 C CA . PRO A 1 82 ? -4.408 0.393 11.640 1.00 97.75 82 PRO A CA 1
ATOM 561 C C . PRO A 1 82 ? -3.488 0.223 10.423 1.00 97.75 82 PRO A C 1
ATOM 563 O O . PRO A 1 82 ? -3.719 0.827 9.371 1.00 97.75 82 PRO A O 1
ATOM 566 N N . VAL A 1 83 ? -2.490 -0.652 10.547 1.00 97.38 83 VAL A N 1
ATOM 567 C CA . VAL A 1 83 ? -1.549 -0.989 9.473 1.00 97.38 83 VAL A CA 1
ATOM 568 C C . VAL A 1 83 ? -1.589 -2.491 9.218 1.00 97.38 83 VAL A C 1
ATOM 570 O O . VAL A 1 83 ? -1.346 -3.288 10.118 1.00 97.38 83 VAL A O 1
ATOM 573 N N . LEU A 1 84 ? -1.884 -2.878 7.980 1.00 96.88 84 LEU A N 1
ATOM 574 C CA . LEU A 1 84 ? -1.674 -4.229 7.477 1.00 96.88 84 LEU A CA 1
ATOM 575 C C . LEU A 1 84 ? -0.274 -4.301 6.865 1.00 96.88 84 LEU A C 1
ATOM 577 O O . LEU A 1 84 ? -0.008 -3.642 5.857 1.00 96.88 84 LEU A O 1
ATOM 581 N N . VAL A 1 85 ? 0.601 -5.108 7.455 1.00 96.25 85 VAL A N 1
ATOM 582 C CA . VAL A 1 85 ? 1.944 -5.363 6.928 1.00 96.25 85 VAL A CA 1
ATOM 583 C C . VAL A 1 85 ? 1.974 -6.726 6.247 1.00 96.25 85 VAL A C 1
ATOM 585 O O . VAL A 1 85 ? 1.496 -7.707 6.809 1.00 96.25 85 VAL A O 1
ATOM 588 N N . ASP A 1 86 ? 2.543 -6.787 5.047 1.00 95.62 86 ASP A N 1
ATOM 589 C CA . ASP A 1 86 ? 2.673 -8.015 4.260 1.00 95.62 86 ASP A CA 1
ATOM 590 C C . ASP A 1 86 ? 4.031 -8.077 3.534 1.00 95.62 86 ASP A C 1
ATOM 592 O O . ASP A 1 86 ? 4.718 -7.066 3.389 1.00 95.62 86 ASP A O 1
ATOM 596 N N . ALA A 1 87 ? 4.417 -9.258 3.048 1.00 95.62 87 ALA A N 1
ATOM 597 C CA . ALA A 1 87 ? 5.565 -9.485 2.168 1.00 95.62 87 ALA A CA 1
AT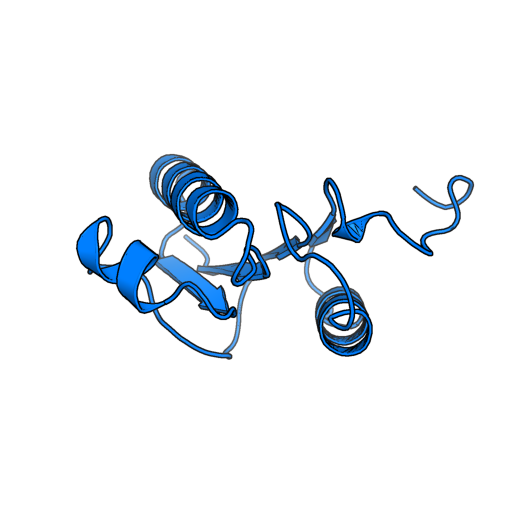OM 598 C C . ALA A 1 87 ? 6.852 -8.760 2.623 1.00 95.62 87 ALA A C 1
ATOM 600 O O . ALA A 1 87 ? 7.335 -8.969 3.736 1.00 95.62 87 ALA A O 1
ATOM 601 N N . ASP A 1 88 ? 7.418 -7.896 1.774 1.00 94.75 88 ASP A N 1
ATOM 602 C CA . ASP A 1 88 ? 8.668 -7.183 2.056 1.00 94.75 88 ASP A CA 1
ATOM 603 C C . ASP A 1 88 ? 8.546 -6.214 3.244 1.00 94.75 88 ASP A C 1
ATOM 605 O O . ASP A 1 88 ? 9.557 -5.857 3.845 1.00 94.75 88 ASP A O 1
ATOM 609 N N . GLY A 1 89 ? 7.325 -5.815 3.616 1.00 91.25 89 GLY A N 1
ATOM 610 C CA . GLY A 1 89 ? 7.062 -4.975 4.785 1.00 91.25 89 GLY A CA 1
ATOM 611 C C . GLY A 1 89 ? 7.337 -5.681 6.115 1.00 91.25 89 GLY A C 1
ATOM 612 O O . GLY A 1 89 ? 7.580 -5.008 7.111 1.00 91.25 89 GLY A O 1
ATOM 613 N N . LEU A 1 90 ? 7.348 -7.019 6.137 1.00 91.81 90 LEU A N 1
ATOM 614 C CA . LEU A 1 90 ? 7.659 -7.810 7.334 1.00 91.81 90 LEU A CA 1
ATOM 615 C C . LEU A 1 90 ? 9.158 -7.809 7.670 1.00 91.81 90 LEU A C 1
ATOM 617 O O . LEU A 1 90 ? 9.556 -8.213 8.763 1.00 91.81 90 LEU A O 1
ATOM 621 N N . ARG A 1 91 ? 10.017 -7.375 6.740 1.00 89.88 91 ARG A N 1
ATOM 622 C CA . ARG A 1 91 ? 11.469 -7.364 6.942 1.00 89.88 91 ARG A CA 1
ATOM 623 C C . ARG A 1 91 ? 11.832 -6.396 8.065 1.00 89.88 91 ARG A C 1
ATOM 625 O O . ARG A 1 91 ? 11.548 -5.206 7.987 1.00 89.88 91 ARG A O 1
ATOM 632 N N . GLY A 1 92 ? 12.510 -6.912 9.087 1.00 81.19 92 GLY A N 1
ATOM 633 C CA . GLY A 1 92 ? 12.936 -6.122 10.243 1.00 81.19 92 GLY A CA 1
ATOM 634 C C . GLY A 1 92 ? 11.865 -5.935 11.319 1.00 81.19 92 GLY A C 1
ATOM 635 O O . GLY A 1 92 ? 12.154 -5.284 12.319 1.00 81.19 92 GLY A O 1
ATOM 636 N N . LEU A 1 93 ? 10.669 -6.515 11.155 1.00 83.81 93 LEU A N 1
ATOM 637 C CA . LEU A 1 93 ? 9.714 -6.639 12.254 1.00 83.81 93 LEU A CA 1
ATOM 638 C C . LEU A 1 93 ? 10.101 -7.807 13.159 1.00 83.81 93 LEU A C 1
ATOM 640 O O . LEU A 1 93 ? 10.563 -8.846 12.685 1.00 83.81 93 LEU A O 1
ATOM 644 N N . ASP A 1 94 ? 9.915 -7.623 14.465 1.00 83.38 94 ASP A N 1
ATOM 645 C CA . ASP A 1 94 ? 10.101 -8.689 15.444 1.00 83.38 94 ASP A CA 1
ATOM 646 C C . ASP A 1 94 ? 8.894 -9.651 15.380 1.00 83.38 94 ASP A C 1
ATOM 648 O O . ASP A 1 94 ? 7.762 -9.232 15.628 1.00 83.38 94 ASP A O 1
ATOM 652 N N . PRO A 1 95 ? 9.091 -10.943 15.058 1.00 75.75 95 PRO A N 1
ATOM 653 C CA . PRO A 1 95 ? 7.997 -11.908 14.984 1.00 75.75 95 PRO A CA 1
ATOM 654 C C . PRO A 1 95 ? 7.263 -12.133 16.310 1.00 75.75 95 PRO A C 1
ATOM 656 O O . PRO A 1 95 ? 6.181 -12.705 16.300 1.00 75.75 95 PRO A O 1
ATOM 659 N N . GLN A 1 96 ? 7.853 -11.754 17.448 1.00 78.19 96 GLN A N 1
ATOM 660 C CA . GLN A 1 96 ? 7.235 -11.911 18.768 1.00 78.19 96 GLN A CA 1
ATOM 661 C C . GLN A 1 96 ? 6.217 -10.809 19.097 1.00 78.19 96 GLN A C 1
ATOM 663 O O . GLN A 1 96 ? 5.497 -10.934 20.087 1.00 78.19 96 GLN A O 1
ATOM 668 N N . VAL A 1 97 ? 6.165 -9.733 18.302 1.00 72.06 97 VAL A N 1
ATOM 669 C CA . VAL A 1 97 ? 5.237 -8.602 18.497 1.00 72.06 97 VAL A CA 1
ATOM 670 C C . VAL A 1 97 ? 4.192 -8.470 17.380 1.00 72.06 97 VAL A C 1
ATOM 672 O O . VAL A 1 97 ? 3.441 -7.494 17.373 1.00 72.06 97 VAL A O 1
ATOM 675 N N . LEU A 1 98 ? 4.157 -9.432 16.449 1.00 63.81 98 LEU A N 1
ATOM 676 C CA . LEU A 1 98 ? 3.114 -9.602 15.427 1.00 63.81 98 LEU A CA 1
ATOM 677 C C . LEU A 1 98 ? 1.978 -10.483 15.958 1.00 63.81 98 LEU A C 1
ATOM 679 O O . LEU A 1 98 ? 0.808 -10.151 15.663 1.00 63.81 98 LEU A O 1
#

Foldseek 3Di:
DWEEEEAEADPVGLVQQLVVLVCCVVVPHPAYEYEYDNVVVNCVNPVRHHYDDDDTQEYEHAYHNPPDCQVVLVVRVPPPHHYHYDHRSCPPPDPVVD

Solvent-accessible surface area (backbone atoms only — not comparable to full-atom values): 5448 Å² total; per-residue (Å²): 119,51,33,35,30,35,41,22,11,18,91,90,30,35,66,38,29,38,51,53,50,53,50,45,60,71,69,64,41,62,41,42,29,41,40,56,76,29,52,69,65,30,40,76,76,42,68,84,49,41,77,49,89,76,91,56,58,29,40,38,34,9,41,39,32,67,78,93,47,62,69,61,53,52,53,56,69,67,42,99,47,59,66,48,70,36,70,54,45,49,67,91,58,63,81,92,81,111

Sequence (98 aa):
RGVVGILAGSVQYPGAAVLAVAGALRGGAGAVRYVGPAADAVLARYPETLIGRGRVQAWVVGPGLGEGRAAEVAEALADPVPVLVDADGLRGLDPQVL

Radius of gyration: 12.39 Å; Cα contacts (8 Å, |Δi|>4): 199; chains: 1; bounding box: 32×24×35 Å

Nearest PDB structures (foldseek):
  7yp6-assembly2_C-2  TM=5.274E-01  e=3.519E+00  Streptomyces sp. SCSIO 01934
  4ziy-assembly1_A  TM=4.613E-01  e=2.571E+00  Acinetobacter baumannii AB5075
  7yp4-assembly2_C-2  TM=5.393E-01  e=4.817E+00  Streptomyces sp. SCSIO 01934
  7yp6-assembly1_B  TM=3.594E-01  e=1.879E+00  Streptomyces sp. SCSIO 01934
  7yp4-assembly1_A  TM=3.583E-01  e=4.817E+00  Streptomyces sp. SCSIO 01934

Secondary structure (DSSP, 8-state):
--EEEEE---SS-HHHHHHHHHHHHHTT-SEEEEESTTHHHHHHH-TTSEES----SEEEE-TT--SS-HHHHHHHHHSSS-EEE-GGGGTT--TT--

Mean predicted aligned error: 2.81 Å

pLDDT: mean 94.93, std 6.26, range [63.81, 98.75]